Protein AF-C8C0A3-F1 (afdb_monomer)

pLDDT: mean 76.61, std 12.1, range [43.81, 89.75]

Sequence (129 aa):
MSVPLSTWNLLRYNNSYLQKVTMFPQCKFSREFLHPRYWLTWFGLGVLWLWVQLPYPVLCFLGTRIGAMARPFLKRRESIARKNLELCFPQHSAEEREKMIAENFRSLGMALVETGMAWFWPDSRVRKW

Organism: NCBI:txid155900

Radius of gyration: 25.54 Å; Cα contacts (8 Å, |Δi|>4): 52; chains: 1; bounding box: 54×63×50 Å

Structure (mmCIF, N/CA/C/O backbone):
data_AF-C8C0A3-F1
#
_entry.id   AF-C8C0A3-F1
#
loop_
_atom_site.group_PDB
_atom_site.id
_atom_site.type_symbol
_atom_site.label_atom_id
_atom_site.label_alt_id
_atom_site.label_comp_id
_atom_site.label_asym_id
_atom_site.label_entity_id
_atom_site.label_seq_id
_atom_site.pdbx_PDB_ins_code
_atom_site.Cartn_x
_atom_site.Cartn_y
_atom_site.Cartn_z
_atom_site.occupancy
_atom_site.B_iso_or_equiv
_atom_site.auth_seq_id
_atom_site.auth_comp_id
_atom_site.auth_asym_id
_atom_site.auth_atom_id
_atom_site.pdbx_PDB_model_num
ATOM 1 N N . MET A 1 1 ? 28.738 47.496 -31.347 1.00 43.81 1 MET A N 1
ATOM 2 C CA . MET A 1 1 ? 28.084 47.398 -30.024 1.00 43.81 1 MET A CA 1
ATOM 3 C C . MET A 1 1 ? 28.956 46.500 -29.152 1.00 43.81 1 MET A C 1
ATOM 5 O O . MET A 1 1 ? 28.928 45.288 -29.307 1.00 43.81 1 MET A O 1
ATOM 9 N N . SER A 1 2 ? 29.854 47.093 -28.367 1.00 52.41 2 SER A N 1
ATOM 10 C CA . SER A 1 2 ? 30.846 46.400 -27.535 1.00 52.41 2 SER A CA 1
ATOM 11 C C . SER A 1 2 ? 30.217 46.032 -26.192 1.00 52.41 2 SER A C 1
ATOM 13 O O . SER A 1 2 ? 29.820 46.907 -25.427 1.00 52.41 2 SER A O 1
ATOM 15 N N . VAL A 1 3 ? 30.083 44.733 -25.923 1.00 61.66 3 VAL A N 1
ATOM 16 C CA . VAL A 1 3 ? 29.494 44.227 -24.677 1.00 61.66 3 VAL A CA 1
ATOM 17 C C . VAL A 1 3 ? 30.427 44.580 -23.496 1.00 61.66 3 VAL A C 1
ATOM 19 O O . VAL A 1 3 ? 31.629 44.318 -23.595 1.00 61.66 3 VAL A O 1
ATOM 22 N N . PRO A 1 4 ? 29.929 45.183 -22.397 1.00 62.44 4 PRO A N 1
ATOM 23 C CA . PRO A 1 4 ? 30.768 45.656 -21.293 1.00 62.44 4 PRO A CA 1
ATOM 24 C C . PRO A 1 4 ? 31.517 44.512 -20.588 1.00 62.44 4 PRO A C 1
ATOM 26 O O . PRO A 1 4 ? 30.933 43.457 -20.329 1.00 62.44 4 PRO A O 1
ATOM 29 N N . LEU A 1 5 ? 32.784 44.734 -20.201 1.00 59.84 5 LEU A N 1
ATOM 30 C CA . LEU A 1 5 ? 33.650 43.743 -19.530 1.00 59.84 5 LEU A CA 1
ATOM 31 C C . LEU A 1 5 ? 33.048 43.104 -18.258 1.00 59.84 5 LEU A C 1
ATOM 33 O O . LEU A 1 5 ? 33.468 42.017 -17.865 1.00 59.84 5 LEU A O 1
ATOM 37 N N . SER A 1 6 ? 32.043 43.726 -17.635 1.00 58.78 6 SER A N 1
ATOM 38 C CA . SER A 1 6 ? 31.328 43.187 -16.469 1.00 58.78 6 SER A CA 1
ATOM 39 C C . SER A 1 6 ? 30.508 41.924 -16.772 1.00 58.78 6 SER A C 1
ATOM 41 O O . SER A 1 6 ? 30.297 41.106 -15.878 1.00 58.78 6 SER A O 1
ATOM 43 N N . THR A 1 7 ? 30.106 41.704 -18.028 1.00 55.97 7 THR A N 1
ATOM 44 C CA . THR A 1 7 ? 29.364 40.497 -18.451 1.00 55.97 7 THR A CA 1
ATOM 45 C C . THR A 1 7 ? 30.247 39.248 -18.566 1.00 55.97 7 THR A C 1
ATOM 47 O O . THR A 1 7 ? 29.774 38.135 -18.341 1.00 55.97 7 THR A O 1
ATOM 50 N N . TRP A 1 8 ? 31.553 39.407 -18.811 1.00 55.09 8 TRP A N 1
ATOM 51 C CA . TRP A 1 8 ? 32.504 38.289 -18.893 1.00 55.09 8 TRP A CA 1
ATOM 52 C C . TRP A 1 8 ? 32.806 37.643 -17.532 1.00 55.09 8 TRP A C 1
ATOM 54 O O . TRP A 1 8 ? 33.118 36.453 -17.469 1.00 55.09 8 TRP A O 1
ATOM 64 N N . ASN A 1 9 ? 32.670 38.391 -16.431 1.00 54.25 9 ASN A N 1
ATOM 65 C CA . ASN A 1 9 ? 32.852 37.850 -15.079 1.00 54.25 9 ASN A CA 1
ATOM 66 C C . ASN A 1 9 ? 31.686 36.941 -14.648 1.00 54.25 9 ASN A C 1
ATOM 68 O O . ASN A 1 9 ? 31.908 35.958 -13.942 1.00 54.25 9 ASN A O 1
ATOM 72 N N . LEU A 1 10 ? 30.467 37.201 -15.134 1.00 57.56 10 LEU A N 1
ATOM 73 C CA . LEU A 1 10 ? 29.293 36.361 -14.861 1.00 57.56 10 LEU A CA 1
ATOM 74 C C . LEU A 1 10 ? 29.362 35.009 -15.588 1.00 57.56 10 LEU A C 1
ATOM 76 O O . LEU A 1 10 ? 29.033 33.979 -15.002 1.00 57.56 10 LEU A O 1
ATOM 80 N N . LEU A 1 11 ? 29.870 34.978 -16.825 1.00 55.78 11 LEU A N 1
ATOM 81 C CA . LEU A 1 11 ? 30.078 33.728 -17.570 1.00 55.78 11 LEU A CA 1
ATOM 82 C C . LEU A 1 11 ? 31.170 32.843 -16.941 1.00 55.78 11 LEU A C 1
ATOM 84 O O . LEU A 1 11 ? 31.043 31.619 -16.941 1.00 55.78 11 LEU A O 1
ATOM 88 N N . ARG A 1 12 ? 32.210 33.445 -16.343 1.00 56.19 12 ARG A N 1
ATOM 89 C CA . ARG A 1 12 ? 33.255 32.704 -15.615 1.00 56.19 12 ARG A CA 1
ATOM 90 C C . ARG A 1 12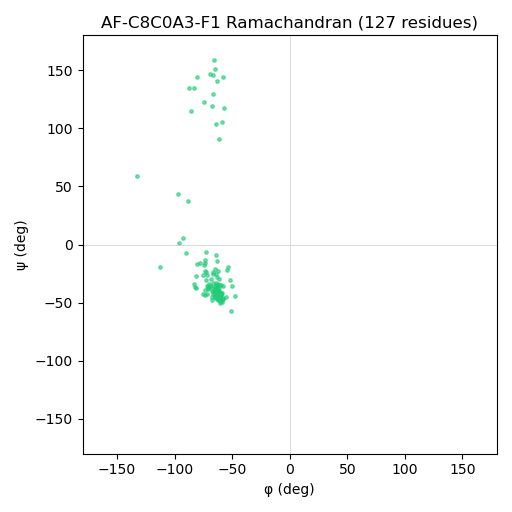 ? 32.761 32.112 -14.292 1.00 56.19 12 ARG A C 1
ATOM 92 O O . ARG A 1 12 ? 33.142 30.992 -13.967 1.00 56.19 12 ARG A O 1
ATOM 99 N N . TYR A 1 13 ? 31.893 32.818 -13.563 1.00 52.41 13 TYR A N 1
ATOM 100 C CA . TYR A 1 13 ? 31.265 32.295 -12.343 1.00 52.41 13 TYR A CA 1
ATOM 101 C C . TYR A 1 13 ? 30.344 31.103 -12.644 1.00 52.41 13 TYR A C 1
ATOM 103 O O . TYR A 1 13 ? 30.330 30.127 -11.899 1.00 52.41 13 TYR A O 1
ATOM 111 N N . ASN A 1 14 ? 29.649 31.136 -13.785 1.00 56.66 14 ASN A N 1
ATOM 112 C CA . ASN A 1 14 ? 28.722 30.086 -14.211 1.00 56.66 14 ASN A CA 1
ATOM 113 C C . ASN A 1 14 ? 29.417 28.740 -14.525 1.00 56.66 14 ASN A C 1
ATOM 115 O O . ASN A 1 14 ? 28.822 27.676 -14.367 1.00 56.66 14 ASN A O 1
ATOM 119 N N . ASN A 1 15 ? 30.702 28.752 -14.898 1.00 59.38 15 ASN A N 1
ATOM 120 C CA . ASN A 1 15 ? 31.437 27.534 -15.259 1.00 59.38 15 ASN A CA 1
ATOM 121 C C . ASN A 1 15 ? 31.710 26.611 -14.050 1.00 59.38 15 ASN A C 1
ATOM 123 O O . ASN A 1 15 ? 31.633 25.389 -14.160 1.00 59.38 15 ASN A O 1
ATOM 127 N N . SER A 1 16 ? 31.938 27.183 -12.864 1.00 57.41 16 SER A N 1
ATOM 128 C CA . SER A 1 16 ? 32.161 26.424 -11.622 1.00 57.41 16 SER A CA 1
ATOM 129 C C . SER A 1 16 ? 30.903 25.685 -11.140 1.00 57.41 16 SER A C 1
ATOM 131 O O . SER A 1 16 ? 30.997 24.620 -10.526 1.00 57.41 16 SER A O 1
ATOM 133 N N . TYR A 1 17 ? 29.714 26.226 -11.431 1.00 54.00 17 TYR A N 1
ATOM 134 C CA . TYR A 1 17 ? 28.432 25.559 -11.170 1.00 54.00 17 TYR A CA 1
ATOM 135 C C . TYR A 1 17 ? 28.167 24.450 -12.189 1.00 54.00 17 TYR A C 1
ATOM 137 O O . TYR A 1 17 ? 27.780 23.347 -11.806 1.00 54.00 17 TYR A O 1
ATOM 145 N N . LEU A 1 18 ? 28.453 24.700 -13.468 1.00 55.03 18 LEU A N 1
ATOM 146 C CA . LEU A 1 18 ? 28.299 23.708 -14.535 1.00 55.03 18 LEU A CA 1
ATOM 147 C C . LEU A 1 18 ? 29.243 22.502 -14.361 1.00 55.03 18 LEU A C 1
ATOM 149 O O . LEU A 1 18 ? 28.846 21.367 -14.632 1.00 55.03 18 LEU A O 1
ATOM 153 N N . GLN A 1 19 ? 30.449 22.698 -13.818 1.00 57.22 19 GLN A N 1
ATOM 154 C CA . GLN A 1 19 ? 31.344 21.588 -13.458 1.00 57.22 19 GLN A CA 1
ATOM 155 C C . GLN A 1 19 ? 30.831 20.749 -12.278 1.00 57.22 19 GLN A C 1
ATOM 157 O O . GLN A 1 19 ? 30.956 19.528 -12.299 1.00 57.22 19 GLN A O 1
ATOM 162 N N . LYS A 1 20 ? 30.199 21.362 -11.268 1.00 54.75 20 LYS A N 1
ATOM 163 C CA . LYS A 1 20 ? 29.587 20.610 -10.155 1.00 54.75 20 LYS A CA 1
ATOM 164 C C . LYS A 1 20 ? 28.362 19.806 -10.594 1.00 54.75 20 LYS A C 1
ATOM 166 O O . LYS A 1 20 ? 28.176 18.694 -10.116 1.00 54.75 20 LYS A O 1
ATOM 171 N N . VAL A 1 21 ? 27.562 20.336 -11.523 1.00 59.16 21 VAL A N 1
ATOM 172 C CA . VAL A 1 21 ? 26.384 19.643 -12.084 1.00 59.16 21 VAL A CA 1
ATOM 173 C C . VAL A 1 21 ? 26.783 18.512 -13.040 1.00 59.16 21 VAL A C 1
ATOM 175 O O . VAL A 1 21 ? 26.032 17.564 -13.214 1.00 59.16 21 VAL A O 1
ATOM 178 N N . THR A 1 22 ? 27.975 18.547 -13.636 1.00 59.03 22 THR A N 1
ATOM 179 C CA . THR A 1 22 ? 28.481 17.446 -14.481 1.00 59.03 22 THR A CA 1
ATOM 180 C C . THR A 1 22 ? 29.284 16.396 -13.704 1.00 59.03 22 THR A C 1
ATOM 182 O O . THR A 1 22 ? 29.561 15.324 -14.238 1.00 59.03 22 THR A O 1
ATOM 185 N N . MET A 1 23 ? 29.582 16.638 -12.423 1.00 59.38 23 MET A N 1
ATOM 186 C CA . MET A 1 23 ? 30.246 15.695 -11.515 1.00 59.38 23 MET A CA 1
ATOM 187 C C . MET A 1 23 ? 29.243 14.783 -10.783 1.00 59.38 23 MET A C 1
ATOM 189 O O . MET A 1 23 ? 29.420 14.455 -9.612 1.00 59.38 23 MET A O 1
ATOM 193 N N . PHE A 1 24 ? 28.175 14.348 -11.455 1.00 62.75 24 PHE A N 1
ATOM 194 C CA . PHE A 1 24 ? 27.427 13.191 -10.967 1.00 62.75 24 PHE A CA 1
ATOM 195 C C . PHE A 1 24 ? 28.253 11.938 -11.275 1.00 62.75 24 PHE A C 1
ATOM 197 O O . PHE A 1 24 ? 28.592 11.716 -12.444 1.00 62.75 24 PHE A O 1
ATOM 204 N N . PRO A 1 25 ? 28.615 11.119 -10.270 1.00 61.91 25 PRO A N 1
ATOM 205 C CA . PRO A 1 25 ? 29.291 9.860 -10.529 1.00 61.91 25 PRO A CA 1
ATOM 206 C C . PRO A 1 25 ? 28.405 9.030 -11.456 1.00 61.91 25 PRO A C 1
ATOM 208 O O . PRO A 1 25 ? 27.273 8.687 -11.124 1.00 61.91 25 PRO A O 1
ATOM 211 N N . GLN A 1 26 ? 28.915 8.737 -12.650 1.00 61.19 26 GLN A N 1
ATOM 212 C CA . GLN A 1 26 ? 28.274 7.806 -13.565 1.00 61.19 26 GLN A CA 1
ATOM 213 C C . GLN A 1 26 ? 28.303 6.441 -12.875 1.00 61.19 26 GLN A C 1
ATOM 215 O O . GLN A 1 26 ? 29.364 5.816 -12.796 1.00 61.19 26 GLN A O 1
ATOM 220 N N . CYS A 1 27 ? 27.168 6.003 -12.327 1.00 61.56 27 CYS A N 1
ATOM 221 C CA . CYS A 1 27 ? 27.010 4.655 -11.793 1.00 61.56 27 CYS A CA 1
ATOM 222 C C . CYS A 1 27 ? 27.229 3.662 -12.937 1.00 61.56 27 CYS A C 1
ATOM 224 O O . CYS A 1 27 ? 26.310 3.322 -13.680 1.00 61.56 27 CYS A O 1
ATOM 226 N N . LYS A 1 28 ? 28.477 3.225 -13.116 1.00 59.97 28 LYS A N 1
ATOM 227 C CA . LYS A 1 28 ? 28.821 2.185 -14.078 1.00 59.97 28 LYS A CA 1
ATOM 228 C C . LYS A 1 28 ? 28.210 0.885 -13.576 1.00 59.97 28 LYS A C 1
ATOM 230 O O . LYS A 1 28 ? 28.530 0.426 -12.482 1.00 59.97 28 LYS A O 1
ATOM 235 N N . PHE A 1 29 ? 27.317 0.308 -14.372 1.00 63.09 29 PHE A N 1
ATOM 236 C CA . PHE A 1 29 ? 26.729 -0.996 -14.097 1.00 63.09 29 PHE A CA 1
ATOM 237 C C . PHE A 1 29 ? 27.847 -2.049 -14.013 1.00 63.09 29 PHE A C 1
ATOM 239 O O . PHE A 1 29 ? 28.449 -2.407 -15.025 1.00 63.09 29 PHE A O 1
A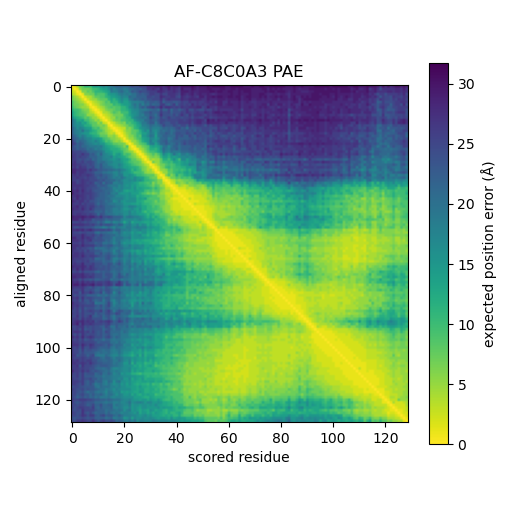TOM 246 N N . SER A 1 30 ? 28.167 -2.501 -12.797 1.00 68.44 30 SER A N 1
ATOM 247 C CA . SER A 1 30 ? 29.152 -3.559 -12.555 1.00 68.44 30 SER A CA 1
ATOM 248 C C . SER A 1 30 ? 28.465 -4.922 -12.624 1.00 68.44 30 SER A C 1
ATOM 250 O O . SER A 1 30 ? 27.402 -5.126 -12.038 1.00 68.44 30 SER A O 1
ATOM 252 N N . ARG A 1 31 ? 29.078 -5.891 -13.313 1.00 65.06 31 ARG A N 1
ATOM 253 C CA . ARG A 1 31 ? 28.554 -7.269 -13.414 1.00 65.06 31 ARG A CA 1
ATOM 254 C C . ARG A 1 31 ? 28.519 -8.003 -12.064 1.00 65.06 31 ARG A C 1
ATOM 256 O O . ARG A 1 31 ? 27.904 -9.058 -11.966 1.00 65.06 31 ARG A O 1
ATOM 263 N N . GLU A 1 32 ? 29.108 -7.429 -11.018 1.00 64.31 32 GLU A N 1
ATOM 264 C CA . GLU A 1 32 ? 29.078 -7.937 -9.641 1.00 64.31 32 GLU A CA 1
ATOM 265 C C . GLU A 1 32 ? 27.659 -7.991 -9.035 1.00 64.31 32 GLU A C 1
ATOM 267 O O . GLU A 1 32 ? 27.401 -8.807 -8.150 1.00 64.31 32 GLU A O 1
ATOM 272 N N . PHE A 1 33 ? 26.698 -7.207 -9.545 1.00 58.00 33 PHE A N 1
ATOM 273 C CA . PHE A 1 33 ? 25.290 -7.248 -9.105 1.00 58.00 33 PHE A CA 1
ATOM 274 C C . PHE A 1 33 ? 24.508 -8.491 -9.579 1.00 58.00 33 PHE A C 1
ATOM 276 O O . PHE A 1 33 ? 23.366 -8.696 -9.163 1.00 58.00 33 PHE A O 1
ATOM 283 N N . LEU A 1 34 ? 25.106 -9.333 -10.429 1.00 59.47 34 LEU A N 1
ATOM 284 C CA . LEU A 1 34 ? 24.535 -10.607 -10.894 1.00 59.47 34 LEU A CA 1
ATOM 285 C C . LEU A 1 34 ? 24.962 -11.806 -10.028 1.00 59.47 34 LEU A C 1
ATOM 287 O O . LEU A 1 34 ? 24.646 -12.947 -10.361 1.00 59.47 34 LEU A O 1
ATOM 291 N N . HIS A 1 35 ? 25.676 -11.579 -8.917 1.00 63.00 35 HIS A N 1
ATOM 292 C CA . HIS A 1 35 ? 26.070 -12.660 -8.012 1.00 63.00 35 HIS A CA 1
ATOM 293 C C . HIS A 1 35 ? 24.834 -13.428 -7.487 1.00 63.00 35 HIS A C 1
ATOM 295 O O . HIS A 1 35 ? 23.828 -12.792 -7.160 1.00 63.00 35 HIS A O 1
ATOM 301 N N . PRO A 1 36 ? 24.911 -14.761 -7.280 1.00 68.50 36 PRO A N 1
ATOM 302 C CA . PRO A 1 36 ? 23.793 -15.590 -6.797 1.00 68.50 36 PRO A CA 1
ATOM 303 C C . PRO A 1 36 ? 23.157 -15.100 -5.486 1.00 68.50 36 PRO A C 1
ATOM 305 O O . PRO A 1 36 ? 21.996 -15.380 -5.204 1.00 68.50 36 PRO A O 1
ATOM 308 N N . ARG A 1 37 ? 23.901 -14.314 -4.698 1.00 67.12 37 ARG A N 1
ATOM 309 C CA . ARG A 1 37 ? 23.430 -13.659 -3.472 1.00 67.12 37 ARG A CA 1
ATOM 310 C C . ARG A 1 37 ? 22.305 -12.641 -3.715 1.00 67.12 37 ARG A C 1
ATOM 312 O O . ARG A 1 37 ? 21.485 -12.440 -2.827 1.00 67.12 37 ARG A O 1
ATOM 319 N N . TYR A 1 38 ? 22.244 -12.023 -4.896 1.00 66.31 38 TYR A N 1
ATOM 320 C CA . TYR A 1 38 ? 21.228 -11.026 -5.261 1.00 66.31 38 TYR A CA 1
ATOM 321 C C . TYR A 1 38 ? 20.053 -11.619 -6.038 1.00 66.31 38 TYR A C 1
ATOM 323 O O . TYR A 1 38 ? 19.134 -10.894 -6.410 1.00 66.31 38 TYR A O 1
ATOM 331 N N . TRP A 1 39 ? 20.044 -12.931 -6.280 1.00 77.19 39 TRP A N 1
ATOM 332 C CA . TRP A 1 39 ? 19.013 -13.562 -7.101 1.00 77.19 39 TRP A CA 1
ATOM 333 C C . TRP A 1 39 ? 17.622 -13.458 -6.473 1.00 77.19 39 TRP A C 1
ATOM 335 O O . TRP A 1 39 ? 16.649 -13.238 -7.183 1.00 77.19 39 TRP A O 1
ATOM 345 N N . LEU A 1 40 ? 17.538 -13.512 -5.138 1.00 80.50 40 LEU A N 1
ATOM 346 C CA . LEU A 1 40 ? 16.295 -13.271 -4.400 1.00 80.50 40 LEU A CA 1
ATOM 347 C C . LEU A 1 40 ? 15.792 -11.831 -4.592 1.00 80.50 40 LEU A C 1
ATOM 349 O O . LEU A 1 40 ? 14.595 -11.605 -4.741 1.00 80.50 40 LEU A O 1
ATOM 353 N N . THR A 1 41 ? 16.708 -10.860 -4.637 1.00 82.00 41 THR A N 1
ATOM 354 C CA . THR A 1 41 ? 16.392 -9.453 -4.910 1.00 82.00 41 THR A CA 1
ATOM 355 C C . THR A 1 41 ? 15.901 -9.275 -6.343 1.00 82.00 41 THR A C 1
ATOM 357 O O . THR A 1 41 ? 14.877 -8.634 -6.549 1.00 82.00 41 THR A O 1
ATOM 360 N N . TRP A 1 42 ? 16.575 -9.882 -7.326 1.00 80.44 42 TRP A N 1
ATOM 361 C CA . TRP A 1 42 ? 16.145 -9.884 -8.730 1.00 80.44 42 TRP A CA 1
ATOM 362 C C . TRP A 1 42 ? 14.799 -10.581 -8.920 1.00 80.44 42 TRP A C 1
ATOM 364 O O . TRP A 1 42 ? 13.960 -10.090 -9.669 1.00 80.44 42 TRP A O 1
ATOM 374 N N . PHE A 1 43 ? 14.565 -11.684 -8.209 1.00 85.69 43 PHE A N 1
ATOM 375 C CA . PHE A 1 43 ? 13.275 -12.363 -8.182 1.00 85.69 43 PHE A CA 1
ATOM 376 C C . PHE A 1 43 ? 12.190 -11.456 -7.592 1.00 85.69 43 PHE A C 1
ATOM 378 O O . PHE A 1 43 ? 11.148 -11.281 -8.214 1.00 85.69 43 PHE A O 1
ATOM 385 N N . GLY A 1 44 ? 12.447 -10.810 -6.451 1.00 84.44 44 GLY A N 1
ATOM 386 C CA . GLY A 1 44 ? 11.529 -9.836 -5.855 1.00 84.44 44 GLY A CA 1
ATOM 387 C C . GLY A 1 44 ? 11.227 -8.665 -6.792 1.00 84.44 44 GLY A C 1
ATOM 388 O O . GLY A 1 44 ? 10.067 -8.283 -6.936 1.00 84.44 44 GLY A O 1
ATOM 389 N N . LEU A 1 45 ? 12.244 -8.150 -7.490 1.00 83.31 45 LEU A N 1
ATOM 390 C CA . LEU A 1 45 ? 12.086 -7.114 -8.512 1.00 83.31 45 LEU A CA 1
ATOM 391 C C . LEU A 1 45 ? 11.241 -7.606 -9.692 1.00 83.31 45 LEU A C 1
ATOM 393 O O . LEU A 1 45 ? 10.369 -6.882 -10.158 1.00 83.31 45 LEU A O 1
ATOM 397 N N . GLY A 1 46 ? 11.484 -8.831 -10.160 1.00 83.75 46 GLY A N 1
ATOM 398 C CA . GLY A 1 46 ? 10.727 -9.460 -11.238 1.00 83.75 46 GLY A CA 1
ATOM 399 C C . GLY A 1 46 ? 9.263 -9.668 -10.862 1.00 83.75 46 GLY A C 1
ATOM 400 O O . GLY A 1 46 ? 8.383 -9.344 -11.652 1.00 83.75 46 GLY A O 1
ATOM 401 N N . VAL A 1 47 ? 8.989 -10.126 -9.637 1.00 83.44 47 VAL A N 1
ATOM 402 C CA . VAL A 1 47 ? 7.626 -10.267 -9.104 1.00 83.44 47 VAL A CA 1
ATOM 403 C C . VAL A 1 47 ? 6.942 -8.906 -8.997 1.00 83.44 47 VAL A C 1
ATOM 405 O O . VAL A 1 47 ? 5.818 -8.773 -9.465 1.00 83.44 47 VAL A O 1
ATOM 408 N N . LEU A 1 48 ? 7.613 -7.887 -8.448 1.00 78.25 48 LEU A N 1
ATOM 409 C CA . LEU A 1 48 ? 7.101 -6.509 -8.404 1.00 78.25 48 LEU A CA 1
ATOM 410 C C . LEU A 1 48 ? 6.798 -5.973 -9.804 1.00 78.25 48 LEU A C 1
ATOM 412 O O . LEU A 1 48 ? 5.727 -5.416 -10.034 1.00 78.25 48 LEU A O 1
ATOM 416 N N . TRP A 1 49 ? 7.711 -6.182 -10.751 1.00 80.19 49 TRP A N 1
ATOM 417 C CA . TRP A 1 49 ? 7.535 -5.762 -12.135 1.00 80.19 49 TRP A CA 1
ATOM 418 C C . TRP A 1 49 ? 6.324 -6.444 -12.774 1.00 80.19 49 TRP A C 1
ATOM 420 O O . TRP A 1 49 ? 5.489 -5.769 -13.373 1.00 80.19 49 TRP A O 1
ATOM 430 N N . LEU A 1 50 ? 6.180 -7.760 -12.591 1.00 82.00 50 LEU A N 1
ATOM 431 C CA . LEU A 1 50 ? 5.048 -8.530 -13.106 1.00 82.00 50 LEU A CA 1
ATOM 432 C C . LEU A 1 50 ? 3.733 -8.093 -12.452 1.00 82.00 50 LEU A C 1
ATOM 434 O O . LEU A 1 50 ? 2.721 -7.968 -13.138 1.00 82.00 50 LEU A O 1
ATOM 438 N N . TRP A 1 51 ? 3.771 -7.784 -11.153 1.00 78.56 51 TRP A N 1
ATOM 439 C CA . TRP A 1 51 ? 2.637 -7.249 -10.407 1.00 78.56 51 TRP A CA 1
ATOM 440 C C . TRP A 1 51 ? 2.176 -5.913 -11.000 1.00 78.56 51 TRP A C 1
ATOM 442 O O . TRP A 1 51 ? 0.993 -5.733 -11.273 1.00 78.56 51 TRP A O 1
ATOM 452 N N . VAL A 1 52 ? 3.095 -4.992 -11.290 1.00 74.44 52 VAL A N 1
ATOM 453 C CA . VAL A 1 52 ? 2.743 -3.674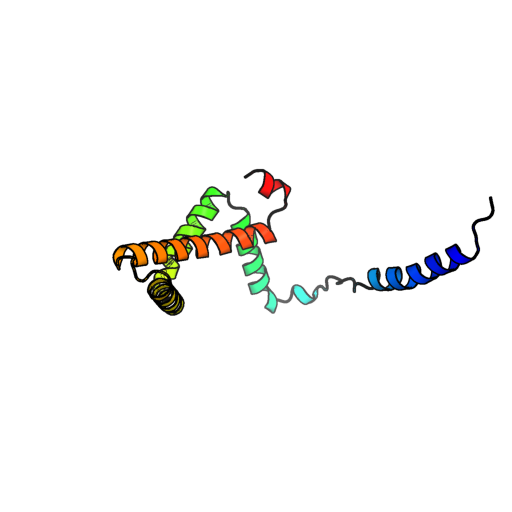 -11.842 1.00 74.44 52 VAL A CA 1
ATOM 454 C C . VAL A 1 52 ? 2.322 -3.735 -13.324 1.00 74.44 52 VAL A C 1
ATOM 456 O O . VAL A 1 52 ? 1.683 -2.810 -13.826 1.00 74.44 52 VAL A O 1
ATOM 459 N N . GLN A 1 53 ? 2.598 -4.822 -14.053 1.00 77.12 53 GLN A N 1
ATOM 460 C CA . GLN A 1 53 ? 2.050 -5.005 -15.408 1.00 77.12 53 GLN A CA 1
ATOM 461 C C . GLN A 1 53 ? 0.547 -5.347 -15.427 1.00 77.12 53 GLN A C 1
ATOM 463 O O . GLN A 1 53 ? -0.065 -5.260 -16.494 1.00 77.12 53 GLN A O 1
ATOM 468 N N . LEU A 1 54 ? -0.062 -5.719 -14.292 1.00 81.94 54 LEU A N 1
ATOM 469 C CA . LEU A 1 54 ? -1.495 -6.022 -14.233 1.00 81.94 54 LEU A CA 1
ATOM 470 C C . LEU A 1 54 ? -2.369 -4.785 -14.532 1.00 81.94 54 LEU A C 1
ATOM 472 O O . LEU A 1 54 ? -1.976 -3.650 -14.257 1.00 81.94 54 LEU A O 1
ATOM 476 N N . PRO A 1 55 ? -3.578 -4.982 -15.095 1.00 79.50 55 PRO A N 1
ATOM 477 C CA . PRO A 1 55 ? -4.498 -3.886 -15.373 1.00 79.50 55 PRO A CA 1
ATOM 478 C C . PRO A 1 55 ? -5.004 -3.240 -14.073 1.00 79.50 55 PRO A C 1
ATOM 480 O O . PRO A 1 55 ? -5.232 -3.924 -13.072 1.00 79.50 55 PRO A O 1
ATOM 483 N N . TYR A 1 56 ? -5.232 -1.923 -14.116 1.00 80.62 56 TYR A N 1
ATOM 484 C CA . TYR A 1 56 ? -5.621 -1.097 -12.964 1.00 80.62 56 TYR A CA 1
ATOM 485 C C . TYR A 1 56 ? -6.763 -1.684 -12.105 1.00 80.62 56 TYR A C 1
ATOM 487 O O . TYR A 1 56 ? -6.603 -1.752 -10.888 1.00 80.62 56 TYR A O 1
ATOM 495 N N . PRO A 1 57 ? -7.865 -2.223 -12.671 1.00 83.50 57 PRO A N 1
ATOM 496 C CA . PRO A 1 57 ? -8.944 -2.795 -11.861 1.00 83.50 57 PRO A CA 1
ATOM 497 C C . PRO A 1 57 ? -8.501 -3.979 -10.989 1.00 83.50 57 PRO A C 1
ATOM 499 O O . PRO A 1 57 ? -8.979 -4.140 -9.866 1.00 83.50 57 PRO A O 1
ATOM 502 N N . VAL A 1 58 ? -7.566 -4.798 -11.483 1.00 85.44 58 VAL A N 1
ATOM 503 C CA . VAL A 1 58 ? -7.042 -5.952 -10.740 1.00 85.44 58 VAL A CA 1
ATOM 504 C C . VAL A 1 58 ? -6.115 -5.484 -9.624 1.00 85.44 58 VAL A C 1
ATOM 506 O O . VAL A 1 58 ? -6.183 -6.004 -8.513 1.00 85.44 58 VAL A O 1
ATOM 509 N N . LEU A 1 59 ? -5.300 -4.463 -9.892 1.00 85.69 59 LEU A N 1
ATOM 510 C CA . LEU A 1 59 ? -4.461 -3.816 -8.888 1.00 85.69 59 LEU A CA 1
ATOM 511 C C . LEU A 1 59 ? -5.303 -3.203 -7.762 1.00 85.69 59 LEU A C 1
ATOM 513 O O . LEU A 1 59 ? -5.007 -3.446 -6.593 1.00 85.69 59 LEU A O 1
ATOM 517 N N . CYS A 1 60 ? -6.396 -2.510 -8.091 1.00 86.19 60 CYS A N 1
ATOM 518 C CA . CYS A 1 60 ? -7.325 -1.969 -7.097 1.00 86.19 60 CYS A CA 1
ATOM 519 C C . CYS A 1 60 ? -8.004 -3.066 -6.269 1.00 86.19 60 CYS A C 1
ATOM 521 O O . CYS A 1 60 ? -8.098 -2.975 -5.040 1.00 86.19 60 CYS A O 1
ATOM 523 N N . PHE A 1 61 ? -8.458 -4.138 -6.922 1.00 88.31 61 PHE A N 1
ATOM 524 C CA . PHE A 1 61 ? -9.056 -5.273 -6.224 1.00 88.31 61 PHE A CA 1
ATOM 525 C C . PHE A 1 61 ? -8.053 -5.934 -5.271 1.00 88.31 61 PHE A C 1
ATOM 527 O O . PHE A 1 61 ? -8.362 -6.160 -4.103 1.00 88.31 61 PHE A O 1
ATOM 534 N N . LEU A 1 62 ? -6.827 -6.191 -5.725 1.00 87.25 62 LEU A N 1
ATOM 535 C CA . LEU A 1 62 ? -5.785 -6.769 -4.879 1.00 87.25 62 LEU A CA 1
ATOM 536 C C . LEU A 1 62 ? -5.389 -5.823 -3.742 1.00 87.25 62 LEU A C 1
ATOM 538 O O . LEU A 1 62 ? -5.329 -6.268 -2.602 1.00 87.25 62 LEU A O 1
ATOM 542 N N . GLY A 1 63 ? -5.189 -4.531 -4.008 1.00 86.56 63 GLY A N 1
ATOM 543 C CA . GLY A 1 63 ? -4.819 -3.535 -2.999 1.00 86.56 63 GLY A CA 1
ATOM 544 C C . GLY A 1 63 ? -5.845 -3.424 -1.877 1.00 86.56 63 GLY A C 1
ATOM 545 O O . GLY A 1 63 ? -5.500 -3.542 -0.700 1.00 86.56 63 GLY A O 1
ATOM 546 N N . THR A 1 64 ? -7.126 -3.295 -2.229 1.00 87.62 64 THR A N 1
ATOM 547 C CA . THR A 1 64 ? -8.215 -3.242 -1.240 1.00 87.62 64 THR A CA 1
ATOM 548 C C . THR A 1 64 ? -8.356 -4.545 -0.450 1.00 87.62 64 THR A C 1
ATOM 550 O O . THR A 1 64 ? -8.569 -4.504 0.766 1.00 87.62 64 THR A O 1
ATOM 553 N N . ARG A 1 65 ? -8.216 -5.709 -1.101 1.00 88.12 65 ARG A N 1
ATOM 554 C CA . ARG A 1 65 ? -8.330 -7.021 -0.440 1.00 88.12 65 ARG A CA 1
ATOM 555 C C . ARG A 1 65 ? -7.137 -7.308 0.460 1.00 88.12 65 ARG A C 1
ATOM 557 O O . ARG A 1 65 ? -7.344 -7.741 1.589 1.00 88.12 65 ARG A O 1
ATOM 564 N N . ILE A 1 66 ? -5.923 -7.007 0.011 1.00 87.56 66 ILE A N 1
ATOM 565 C CA . ILE A 1 66 ? -4.702 -7.128 0.814 1.00 87.56 66 ILE A CA 1
ATOM 566 C C . ILE A 1 66 ? -4.782 -6.188 2.014 1.00 87.56 66 ILE A C 1
ATOM 568 O O . ILE A 1 66 ? -4.540 -6.633 3.129 1.00 87.56 66 ILE A O 1
ATOM 572 N N . GLY A 1 67 ? -5.201 -4.933 1.824 1.00 86.38 67 GLY A N 1
ATOM 573 C CA . GLY A 1 67 ? -5.413 -3.987 2.922 1.00 86.38 67 GLY A CA 1
ATOM 574 C C . GLY A 1 67 ? -6.422 -4.500 3.955 1.00 86.38 67 GLY A C 1
ATOM 575 O O . GLY A 1 67 ? -6.140 -4.511 5.153 1.00 86.38 67 GLY A O 1
ATOM 576 N N . ALA A 1 68 ? -7.563 -5.023 3.496 1.00 85.31 68 ALA A N 1
ATOM 577 C CA . ALA A 1 68 ? -8.578 -5.609 4.373 1.00 85.31 68 ALA A CA 1
ATOM 578 C C . ALA A 1 68 ? -8.079 -6.869 5.109 1.00 85.31 68 ALA A C 1
ATOM 580 O O . ALA A 1 68 ? -8.337 -7.025 6.302 1.00 85.31 68 ALA A O 1
ATOM 581 N N . MET A 1 69 ? -7.341 -7.751 4.428 1.00 86.50 69 MET A N 1
ATOM 582 C CA . MET A 1 69 ? -6.755 -8.963 5.017 1.00 86.50 69 MET A CA 1
ATOM 583 C C . MET A 1 69 ? -5.557 -8.668 5.926 1.00 86.50 69 MET A C 1
ATOM 585 O O . MET A 1 69 ? -5.252 -9.459 6.816 1.00 86.50 69 MET A O 1
ATOM 589 N N . ALA A 1 70 ? -4.890 -7.528 5.744 1.00 83.88 70 ALA A N 1
ATOM 590 C CA . ALA A 1 70 ? -3.782 -7.102 6.586 1.00 83.88 70 ALA A CA 1
ATOM 591 C C . ALA A 1 70 ? -4.252 -6.595 7.957 1.00 83.88 70 ALA A C 1
ATOM 593 O O . ALA A 1 70 ? -3.453 -6.565 8.892 1.00 83.88 70 ALA A O 1
ATOM 594 N N . ARG A 1 71 ? -5.540 -6.257 8.111 1.00 79.12 71 ARG A N 1
ATOM 595 C CA . ARG A 1 71 ? -6.137 -5.822 9.382 1.00 79.12 71 ARG A CA 1
ATOM 596 C C . ARG A 1 71 ? -5.830 -6.781 10.552 1.00 79.12 71 ARG A C 1
ATOM 598 O O . ARG A 1 71 ? -5.188 -6.332 11.500 1.00 79.12 71 ARG A O 1
ATOM 605 N N . PRO A 1 72 ? -6.165 -8.091 10.502 1.00 79.00 72 PRO A N 1
ATOM 606 C CA . PRO A 1 72 ? -5.847 -9.026 11.588 1.00 79.00 72 PRO A CA 1
ATOM 607 C C . PRO A 1 72 ? -4.341 -9.252 11.808 1.00 79.00 72 PRO A C 1
ATOM 609 O O . PRO A 1 72 ? -3.948 -9.670 12.899 1.00 79.00 72 PRO A O 1
ATOM 612 N N . PHE A 1 73 ? -3.495 -8.983 10.806 1.00 82.94 73 PHE A N 1
ATOM 613 C CA . PHE A 1 73 ? -2.038 -9.116 10.912 1.00 82.94 73 PHE A CA 1
ATOM 614 C C . PHE A 1 73 ? -1.393 -7.876 11.556 1.00 82.94 73 PHE A C 1
ATOM 616 O O . PHE A 1 73 ? -0.446 -7.976 12.335 1.00 82.94 73 PHE A O 1
ATOM 623 N N . LEU A 1 74 ? -1.948 -6.692 11.297 1.00 81.25 74 LEU A N 1
ATOM 624 C CA . LEU A 1 74 ? -1.447 -5.394 11.746 1.00 81.25 74 LEU A CA 1
ATOM 625 C C . LEU A 1 74 ? -2.149 -4.907 13.025 1.00 81.25 74 LEU A C 1
ATOM 627 O O . LEU A 1 74 ? -2.443 -3.717 13.157 1.00 81.25 74 LEU A O 1
ATOM 631 N N . LYS A 1 75 ? -2.346 -5.792 14.013 1.00 79.94 75 LYS A N 1
ATOM 632 C CA . LYS A 1 75 ? -3.030 -5.478 15.291 1.00 79.94 75 LYS A CA 1
ATOM 633 C C . LYS A 1 75 ? -2.485 -4.226 15.988 1.00 79.94 75 LYS A C 1
ATOM 635 O O . LYS A 1 75 ? -3.234 -3.449 16.576 1.00 79.94 75 LYS A O 1
ATOM 640 N N . ARG A 1 76 ? -1.170 -3.990 15.888 1.00 83.19 76 ARG A N 1
ATOM 641 C CA . ARG A 1 76 ? -0.528 -2.779 16.426 1.00 83.19 76 ARG A CA 1
ATOM 642 C C . ARG A 1 76 ? -0.995 -1.509 15.712 1.00 83.19 76 ARG A C 1
ATOM 644 O O . ARG A 1 76 ? -1.256 -0.516 16.380 1.00 83.19 76 ARG A O 1
ATOM 651 N N . ARG A 1 77 ? -1.107 -1.528 14.379 1.00 81.06 77 ARG A N 1
ATOM 652 C CA . ARG A 1 77 ? -1.608 -0.370 13.618 1.00 81.06 77 ARG A CA 1
ATOM 653 C C . ARG A 1 77 ? -3.099 -0.161 13.841 1.00 81.06 77 ARG A C 1
ATOM 655 O O . ARG A 1 77 ? -3.522 0.981 13.954 1.00 81.06 77 ARG A O 1
ATOM 662 N N . GLU A 1 78 ? -3.861 -1.242 13.983 1.00 84.62 78 GLU A N 1
ATOM 663 C CA . GLU A 1 78 ? -5.290 -1.172 14.300 1.00 84.62 78 GLU A CA 1
ATOM 664 C C . GLU A 1 78 ? -5.530 -0.502 15.657 1.00 84.62 78 GLU A C 1
ATOM 666 O O . GLU A 1 78 ? -6.330 0.423 15.750 1.00 84.62 78 GLU A O 1
ATOM 671 N N . SER A 1 79 ? -4.782 -0.895 16.694 1.00 83.94 79 SER A N 1
ATOM 672 C CA . SER A 1 79 ? -4.891 -0.275 18.020 1.00 83.94 79 SER A CA 1
ATOM 673 C C . SER A 1 79 ? -4.551 1.221 18.008 1.00 83.94 79 SER A C 1
ATOM 675 O O . SER A 1 79 ? -5.210 1.999 18.699 1.00 83.94 79 SER A O 1
ATOM 677 N N . ILE A 1 80 ? -3.556 1.634 17.214 1.00 86.50 80 ILE A N 1
ATOM 678 C CA . ILE A 1 80 ? -3.196 3.050 17.055 1.00 86.50 80 ILE A CA 1
ATOM 679 C C . ILE A 1 80 ? -4.311 3.807 16.328 1.00 86.50 80 ILE A C 1
ATOM 681 O O . ILE A 1 80 ? -4.738 4.854 16.804 1.00 86.50 80 ILE A O 1
ATOM 685 N N . ALA A 1 81 ? -4.815 3.269 15.214 1.00 85.56 81 ALA A N 1
ATOM 686 C CA . ALA A 1 81 ? -5.909 3.881 14.463 1.00 85.56 81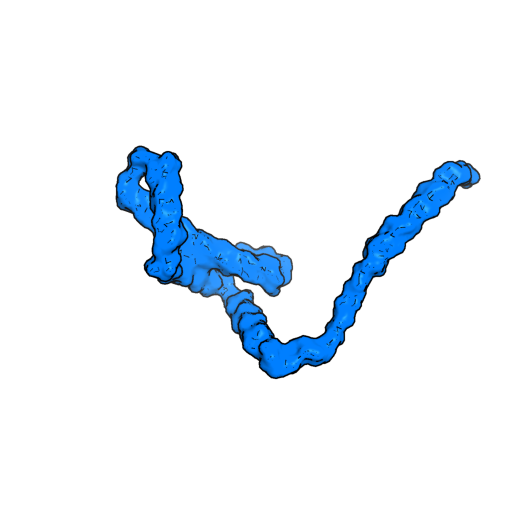 ALA A CA 1
ATOM 687 C C . ALA A 1 81 ? -7.174 4.025 15.321 1.00 85.56 81 ALA A C 1
ATOM 689 O O . ALA A 1 81 ? -7.794 5.085 15.311 1.00 85.56 81 ALA A O 1
ATOM 690 N N . ARG A 1 82 ? -7.508 3.008 16.127 1.00 85.69 82 ARG A N 1
ATOM 691 C CA . ARG A 1 82 ? -8.636 3.058 17.065 1.00 85.69 82 ARG A CA 1
ATOM 692 C C . ARG A 1 82 ? -8.473 4.174 18.093 1.00 85.69 82 ARG A C 1
ATOM 694 O O . ARG A 1 82 ? -9.376 4.991 18.220 1.00 85.69 82 ARG A O 1
ATOM 701 N N . LYS A 1 83 ? -7.316 4.262 18.760 1.00 87.38 83 LYS A N 1
ATOM 702 C CA . LYS A 1 83 ? -7.040 5.351 19.714 1.00 87.38 83 LYS A CA 1
ATOM 703 C C . LYS A 1 83 ? -7.108 6.725 19.052 1.00 87.38 83 LYS A C 1
ATOM 705 O O . LYS A 1 83 ? -7.701 7.638 19.611 1.00 87.38 83 LYS A O 1
ATOM 710 N N . ASN A 1 84 ? -6.540 6.870 17.855 1.00 88.50 84 ASN A N 1
ATOM 711 C CA . ASN A 1 84 ? -6.591 8.131 17.118 1.00 88.50 84 ASN A CA 1
ATOM 712 C C . ASN A 1 84 ? -8.036 8.525 16.782 1.00 88.50 84 ASN A C 1
ATOM 714 O O . ASN A 1 84 ? -8.400 9.682 16.948 1.00 88.50 84 ASN A O 1
ATOM 718 N N . LEU A 1 85 ? -8.878 7.577 16.364 1.00 87.19 85 LEU A N 1
ATOM 719 C CA . LEU A 1 85 ? -10.287 7.845 16.066 1.00 87.19 85 LEU A CA 1
ATOM 720 C C . LEU A 1 85 ? -11.121 8.099 17.327 1.00 87.19 85 LEU A C 1
ATOM 722 O O . LEU A 1 85 ? -12.001 8.947 17.296 1.00 87.19 85 LEU A O 1
ATOM 726 N N . GLU A 1 86 ? -10.845 7.430 18.445 1.00 86.88 86 GLU A N 1
ATOM 727 C CA . GLU A 1 86 ? -11.491 7.736 19.731 1.00 86.88 86 GLU A CA 1
ATOM 728 C C . GLU A 1 86 ? -11.176 9.162 20.199 1.00 86.88 86 GLU A C 1
ATOM 730 O O . GLU A 1 86 ? -12.070 9.861 20.671 1.00 86.88 86 GLU A O 1
ATOM 735 N N . LEU A 1 87 ? -9.926 9.603 20.022 1.00 86.00 87 LEU A N 1
ATOM 736 C CA . LEU A 1 87 ? -9.481 10.947 20.391 1.00 86.00 87 LEU A CA 1
ATOM 737 C C . LEU A 1 87 ? -10.002 12.026 19.430 1.00 86.00 87 LEU A C 1
ATOM 739 O O . LEU A 1 87 ? -10.443 13.079 19.880 1.00 86.00 87 LEU A O 1
ATOM 743 N N . CYS A 1 88 ? -9.953 11.783 18.118 1.00 86.12 88 CYS A N 1
ATOM 744 C CA . CYS A 1 88 ? -10.367 12.761 17.106 1.00 86.12 88 CYS A CA 1
ATOM 745 C C . CYS A 1 88 ? -11.888 12.803 16.889 1.00 86.12 88 CYS A C 1
ATOM 747 O O . CYS A 1 88 ? -12.416 13.839 16.492 1.00 86.12 88 CYS A O 1
ATOM 749 N N . PHE A 1 89 ? -12.593 11.697 17.142 1.00 84.00 89 PHE A N 1
ATOM 750 C CA . PHE A 1 89 ? -14.019 11.526 16.847 1.00 84.00 89 PHE A CA 1
ATOM 751 C C . PHE A 1 89 ? -14.796 10.936 18.043 1.00 84.00 89 PHE A C 1
ATOM 753 O O . PHE A 1 89 ? -15.449 9.888 17.922 1.00 84.00 89 PHE A O 1
ATOM 760 N N . PRO A 1 90 ? -14.784 11.612 19.210 1.00 80.25 90 PRO A N 1
ATOM 761 C CA . PRO A 1 90 ? -15.431 11.128 20.431 1.00 80.25 90 PRO A CA 1
ATOM 762 C C . PRO A 1 90 ? -16.962 11.016 20.308 1.00 80.25 90 PRO A C 1
ATOM 764 O O . PRO A 1 90 ? -17.559 10.172 20.970 1.00 80.25 90 PRO A O 1
ATOM 767 N N . GLN A 1 91 ? -17.583 11.792 19.414 1.00 85.00 91 GLN A N 1
ATOM 768 C CA . GLN A 1 91 ? -19.028 11.757 19.137 1.00 85.00 91 GLN A CA 1
ATOM 769 C C . GLN A 1 91 ? -19.503 10.585 18.257 1.00 85.00 91 GLN A C 1
ATOM 771 O O . GLN A 1 91 ? -20.699 10.313 18.223 1.00 85.00 91 GLN A O 1
ATOM 776 N N . HIS A 1 92 ? -18.610 9.888 17.548 1.00 81.81 92 HIS A N 1
ATOM 777 C CA . HIS A 1 92 ? -19.009 8.758 16.701 1.00 81.81 92 HIS A CA 1
ATOM 778 C C . HIS A 1 92 ? -19.217 7.474 17.508 1.00 81.81 92 HIS A C 1
ATOM 780 O O . HIS A 1 92 ? -18.477 7.188 18.454 1.00 81.81 92 HIS A O 1
ATOM 786 N N . SER A 1 93 ? -20.195 6.671 17.100 1.00 86.50 93 SER A N 1
ATOM 787 C CA . SER A 1 93 ? -20.468 5.361 17.696 1.00 86.50 93 SER A CA 1
ATOM 788 C C . SER A 1 93 ? -19.323 4.368 17.445 1.00 86.50 93 SER A C 1
ATOM 790 O O . SER A 1 93 ? -18.527 4.512 16.512 1.00 86.50 93 SER A O 1
ATOM 792 N N . ALA A 1 94 ? -19.240 3.319 18.269 1.00 84.06 94 ALA A N 1
ATOM 793 C CA . ALA A 1 94 ? -18.224 2.277 18.110 1.00 84.06 94 ALA A CA 1
ATOM 794 C C . ALA A 1 94 ? -18.292 1.595 16.726 1.00 84.06 94 ALA A C 1
ATOM 796 O O . ALA A 1 94 ? -17.254 1.301 16.138 1.00 84.06 94 ALA A O 1
ATOM 797 N N . GLU A 1 95 ? -19.491 1.411 16.167 1.00 85.69 95 GLU A N 1
ATOM 798 C CA . GLU A 1 95 ? -19.683 0.829 14.832 1.00 85.69 95 GLU A CA 1
ATOM 799 C C . GLU A 1 95 ? -19.174 1.728 13.700 1.00 85.69 95 GLU A C 1
ATOM 801 O O . GLU A 1 95 ? -18.558 1.238 12.750 1.00 85.69 95 GLU A O 1
ATOM 806 N N . GLU A 1 96 ? -19.384 3.042 13.788 1.00 87.69 96 GLU A N 1
ATOM 807 C CA . GLU A 1 96 ? -18.865 3.986 12.792 1.00 87.69 96 GLU A CA 1
ATOM 808 C C . GLU A 1 96 ? -17.338 4.048 12.820 1.00 87.69 96 GLU A C 1
ATOM 810 O O . GLU A 1 96 ? -16.696 4.053 11.766 1.00 87.69 96 GLU A O 1
ATOM 815 N N . ARG A 1 97 ? -16.744 4.023 14.020 1.00 85.62 97 ARG A N 1
ATOM 816 C CA . ARG A 1 97 ? -15.284 3.966 14.179 1.00 85.62 97 ARG A CA 1
ATOM 817 C C . ARG A 1 97 ? -14.713 2.690 13.571 1.00 85.62 97 ARG A C 1
ATOM 819 O O . ARG A 1 97 ? -13.724 2.754 12.849 1.00 85.62 97 ARG A O 1
ATOM 826 N N . GLU A 1 98 ? -15.348 1.542 13.792 1.00 86.75 98 GLU A N 1
ATOM 827 C 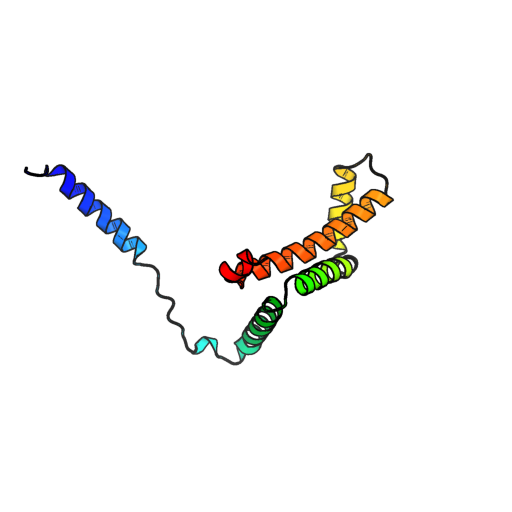CA . GLU A 1 98 ? -14.921 0.269 13.200 1.00 86.75 98 GLU A CA 1
ATOM 828 C C . GLU A 1 98 ? -15.016 0.267 11.665 1.00 86.75 98 GLU A C 1
ATOM 830 O O . GLU A 1 98 ? -14.109 -0.235 10.991 1.00 86.75 98 GLU A O 1
ATOM 835 N N . LYS A 1 99 ? -16.053 0.894 11.089 1.00 88.69 99 LYS A N 1
ATOM 836 C CA . LYS A 1 99 ? -16.140 1.103 9.633 1.00 88.69 99 LYS A CA 1
ATOM 837 C C . LYS A 1 99 ? -14.998 1.980 9.117 1.00 88.69 99 LYS A C 1
ATOM 839 O O . LYS A 1 99 ? -14.348 1.591 8.147 1.00 88.69 99 LYS A O 1
ATOM 844 N N . MET A 1 100 ? -14.699 3.095 9.786 1.00 88.12 100 MET A N 1
ATOM 845 C CA . MET A 1 100 ? -13.580 3.972 9.408 1.00 88.12 100 MET A CA 1
ATOM 846 C C . MET A 1 100 ? -12.227 3.267 9.506 1.00 88.12 100 MET A C 1
ATOM 848 O O . MET A 1 100 ? -11.384 3.442 8.630 1.00 88.12 100 MET A O 1
ATOM 852 N N . ILE A 1 101 ? -12.012 2.439 10.531 1.00 87.62 101 ILE A N 1
ATOM 853 C CA . ILE A 1 101 ? -10.792 1.628 10.648 1.00 87.62 101 ILE A CA 1
ATOM 854 C C . ILE A 1 101 ? -10.689 0.679 9.450 1.00 87.62 101 ILE A C 1
ATOM 856 O O . ILE A 1 101 ? -9.643 0.616 8.803 1.00 87.62 101 ILE A O 1
ATOM 860 N N . ALA A 1 102 ? -11.768 -0.036 9.119 1.00 87.12 102 ALA A N 1
ATOM 861 C CA . ALA A 1 102 ? -11.781 -0.954 7.984 1.00 87.12 102 ALA A CA 1
ATOM 862 C C . ALA A 1 102 ? -11.505 -0.242 6.647 1.00 87.12 102 ALA A C 1
ATOM 864 O O . ALA A 1 102 ? -10.756 -0.767 5.820 1.00 87.12 102 ALA A O 1
ATOM 865 N N . GLU A 1 103 ? -12.063 0.952 6.438 1.00 88.75 103 GLU A N 1
ATOM 866 C CA . GLU A 1 103 ? -11.756 1.771 5.262 1.00 88.75 103 GLU A CA 1
ATOM 867 C C . GLU A 1 103 ? -10.317 2.275 5.258 1.00 88.75 103 GLU A C 1
ATOM 869 O O . GLU A 1 103 ? -9.651 2.166 4.232 1.00 88.75 103 GLU A O 1
ATOM 874 N N . ASN A 1 104 ? -9.794 2.725 6.400 1.00 89.12 104 ASN A N 1
ATOM 875 C CA . ASN A 1 104 ? -8.406 3.160 6.514 1.00 89.12 104 ASN A CA 1
ATOM 876 C C . ASN A 1 104 ? -7.446 2.056 6.055 1.00 89.12 104 ASN A C 1
ATOM 878 O O . ASN A 1 104 ? -6.555 2.317 5.252 1.00 89.12 104 ASN A O 1
ATOM 882 N N . PHE A 1 105 ? -7.677 0.810 6.478 1.00 87.94 105 PHE A N 1
ATOM 883 C CA . PHE A 1 105 ? -6.875 -0.336 6.046 1.00 87.94 105 PHE A CA 1
ATOM 884 C C . PHE A 1 105 ? -6.989 -0.632 4.546 1.00 87.94 105 PHE A C 1
ATOM 886 O O . PHE A 1 105 ? -5.979 -0.959 3.918 1.00 87.94 105 PHE A O 1
ATOM 893 N N . ARG A 1 106 ? -8.180 -0.491 3.948 1.00 89.00 106 ARG A N 1
ATOM 894 C CA . ARG A 1 106 ? -8.348 -0.613 2.487 1.00 89.00 106 ARG A CA 1
ATOM 895 C C . ARG A 1 106 ? -7.560 0.469 1.753 1.00 89.00 106 ARG A C 1
ATOM 897 O O . ARG A 1 106 ? -6.829 0.141 0.821 1.00 89.00 106 ARG A O 1
ATOM 904 N N . SER A 1 107 ? -7.650 1.716 2.210 1.00 89.12 107 SER A N 1
ATOM 905 C CA . SER A 1 107 ? -6.894 2.843 1.654 1.00 89.12 107 SER A CA 1
ATOM 906 C C . SER A 1 107 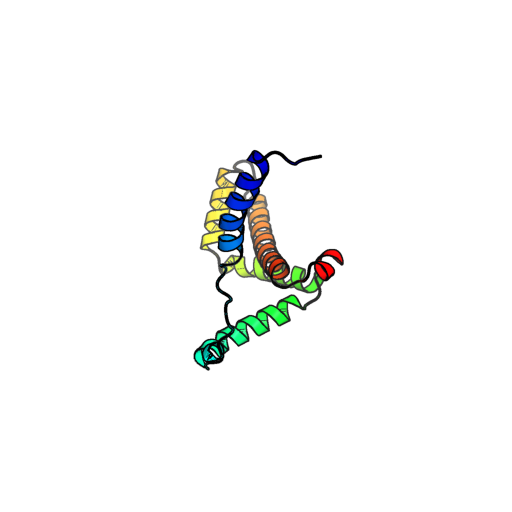? -5.388 2.657 1.818 1.00 89.12 107 SER A C 1
ATOM 908 O O . SER A 1 107 ? -4.626 2.984 0.918 1.00 89.12 107 SER A O 1
ATOM 910 N N . LEU A 1 108 ? -4.944 2.058 2.924 1.00 89.38 108 LEU A N 1
ATOM 911 C CA . LEU A 1 108 ? -3.533 1.754 3.169 1.00 89.38 108 LEU A CA 1
ATOM 912 C C . LEU A 1 108 ? -3.000 0.709 2.178 1.00 89.38 108 LEU A C 1
ATOM 914 O O . LEU A 1 108 ? -1.890 0.846 1.667 1.00 89.38 108 LEU A O 1
ATOM 918 N N . GLY A 1 109 ? -3.807 -0.310 1.871 1.00 88.88 109 GLY A N 1
ATOM 919 C CA . GLY A 1 109 ? -3.503 -1.276 0.815 1.00 88.88 109 GLY A CA 1
ATOM 920 C C . GLY A 1 109 ? -3.462 -0.632 -0.572 1.00 88.88 109 GLY A C 1
ATOM 921 O O . GLY A 1 109 ? -2.538 -0.894 -1.337 1.00 88.88 109 GLY A O 1
ATOM 922 N N . MET A 1 110 ? -4.407 0.261 -0.872 1.00 89.75 110 MET A N 1
ATOM 923 C CA . MET A 1 1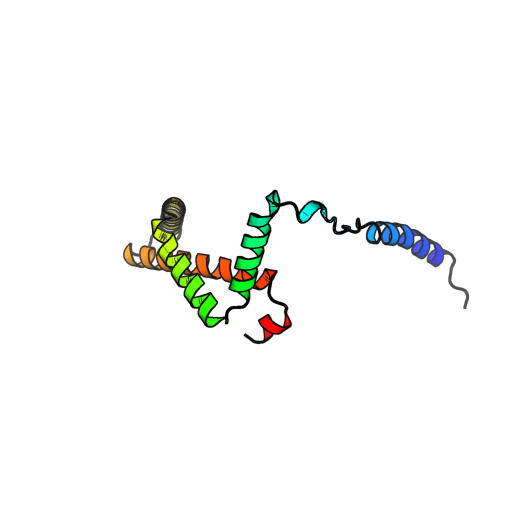10 ? -4.424 1.024 -2.126 1.00 89.75 110 MET A CA 1
ATOM 924 C C . MET A 1 110 ? -3.210 1.940 -2.286 1.00 89.75 110 MET A C 1
ATOM 926 O O . MET A 1 110 ? -2.571 1.913 -3.333 1.00 89.75 110 MET A O 1
ATOM 930 N N . ALA A 1 111 ? -2.818 2.659 -1.235 1.00 89.00 111 ALA A N 1
ATOM 931 C CA . ALA A 1 111 ? -1.657 3.545 -1.255 1.00 89.00 111 ALA A CA 1
ATOM 932 C C . ALA A 1 111 ? -0.348 2.797 -1.570 1.00 89.00 111 ALA A C 1
ATOM 934 O O . ALA A 1 111 ? 0.528 3.325 -2.257 1.00 89.00 111 ALA A O 1
ATOM 935 N N . LEU A 1 112 ? -0.205 1.547 -1.107 1.00 86.88 112 LEU A N 1
ATOM 936 C CA . LEU A 1 112 ? 0.942 0.701 -1.460 1.00 86.88 112 LEU A CA 1
ATOM 937 C C . LEU A 1 112 ? 0.964 0.370 -2.955 1.00 86.88 112 LEU A C 1
ATOM 939 O O . LEU A 1 112 ? 2.019 0.440 -3.587 1.00 86.88 112 LEU A O 1
ATOM 943 N N . VAL A 1 113 ? -0.196 0.038 -3.522 1.00 87.00 113 VAL A N 1
ATOM 944 C CA . VAL A 1 113 ? -0.338 -0.233 -4.957 1.00 87.00 113 VAL A CA 1
ATOM 945 C C . VAL A 1 113 ? -0.033 1.025 -5.772 1.00 87.00 113 VAL A C 1
ATOM 947 O O . VAL A 1 113 ? 0.747 0.955 -6.718 1.00 87.00 113 VAL A O 1
ATOM 950 N N . GLU A 1 114 ? -0.576 2.179 -5.383 1.00 86.38 114 GLU A N 1
ATOM 951 C CA . GLU A 1 114 ? -0.318 3.477 -6.028 1.00 86.38 114 GLU A CA 1
ATOM 952 C C . GLU A 1 114 ? 1.156 3.862 -5.988 1.00 86.38 114 GLU A C 1
ATOM 954 O O . GLU A 1 114 ? 1.713 4.273 -7.005 1.00 86.38 114 GLU A O 1
ATOM 959 N N . THR A 1 115 ? 1.818 3.648 -4.852 1.00 86.75 115 THR A N 1
ATOM 960 C CA . THR A 1 115 ? 3.264 3.875 -4.729 1.00 86.75 115 THR A CA 1
ATOM 961 C C . THR A 1 115 ? 4.047 2.975 -5.690 1.00 86.75 115 THR A C 1
ATOM 963 O O . THR A 1 115 ? 4.977 3.433 -6.352 1.00 86.75 115 THR A O 1
ATOM 966 N N . GLY A 1 116 ? 3.647 1.705 -5.822 1.00 84.12 116 GLY A N 1
ATOM 967 C CA . GLY A 1 116 ? 4.230 0.787 -6.802 1.00 84.12 116 GLY A CA 1
ATOM 968 C C . GLY A 1 116 ? 4.004 1.240 -8.247 1.00 84.12 116 GLY A C 1
ATOM 969 O O . GLY A 1 116 ? 4.933 1.222 -9.054 1.00 84.12 116 GLY A O 1
ATOM 970 N N . MET A 1 117 ? 2.798 1.709 -8.571 1.00 84.00 117 MET A N 1
ATOM 971 C CA . MET A 1 117 ? 2.492 2.271 -9.889 1.00 84.00 117 MET A CA 1
ATOM 972 C C . MET A 1 117 ? 3.359 3.501 -10.181 1.00 84.00 117 MET A C 1
ATOM 974 O O . MET A 1 117 ? 3.975 3.556 -11.240 1.00 84.00 117 MET A O 1
ATOM 978 N N . ALA A 1 118 ? 3.495 4.430 -9.233 1.00 84.06 118 ALA A N 1
ATOM 979 C CA . ALA A 1 118 ? 4.307 5.637 -9.393 1.00 84.06 118 ALA A CA 1
ATOM 980 C C . ALA A 1 118 ? 5.798 5.345 -9.640 1.00 84.06 118 ALA A C 1
ATOM 982 O O . ALA A 1 118 ? 6.479 6.124 -10.301 1.00 84.06 118 ALA A O 1
ATOM 983 N N . TRP A 1 119 ? 6.316 4.230 -9.123 1.00 80.88 119 TRP A N 1
ATOM 984 C CA . TRP A 1 119 ? 7.712 3.835 -9.328 1.00 80.88 119 TRP A CA 1
ATOM 985 C C . TRP A 1 119 ? 7.975 3.124 -10.654 1.00 80.88 119 TRP A C 1
ATOM 987 O O . TRP A 1 119 ? 9.048 3.294 -11.230 1.00 80.88 119 TRP A O 1
ATOM 997 N N . PHE A 1 120 ? 7.037 2.300 -11.123 1.00 80.69 120 PHE A N 1
ATOM 998 C CA . PHE A 1 120 ? 7.287 1.389 -12.245 1.00 80.69 120 PHE A CA 1
ATOM 999 C C . PHE A 1 120 ? 6.497 1.719 -13.519 1.00 80.69 120 PHE A C 1
ATOM 1001 O O . PHE A 1 120 ? 6.883 1.248 -14.593 1.00 80.69 120 PHE A O 1
ATOM 1008 N N . TRP A 1 121 ? 5.400 2.484 -13.455 1.00 81.38 121 TRP A N 1
ATOM 1009 C CA . TRP A 1 121 ? 4.671 2.878 -14.663 1.00 81.38 121 TRP A CA 1
ATOM 1010 C C . TRP A 1 121 ? 5.285 4.107 -15.333 1.00 81.38 121 TRP A C 1
ATOM 1012 O O . TRP A 1 121 ? 5.539 5.108 -14.671 1.00 81.38 121 TRP A O 1
ATOM 1022 N N . PRO A 1 122 ? 5.444 4.080 -16.669 1.00 79.31 122 PRO A N 1
ATOM 1023 C CA . PRO A 1 122 ? 5.722 5.291 -17.420 1.00 79.31 122 PRO A CA 1
ATOM 1024 C C . PRO A 1 122 ? 4.486 6.199 -17.425 1.00 79.31 122 PRO A C 1
ATOM 1026 O O . PRO A 1 122 ? 3.352 5.713 -17.524 1.00 79.31 122 PRO A O 1
ATOM 1029 N N . ASP A 1 123 ? 4.695 7.517 -17.432 1.00 81.12 123 ASP A N 1
ATOM 1030 C CA . ASP A 1 123 ? 3.618 8.517 -17.410 1.00 81.12 123 ASP A CA 1
ATOM 1031 C C . ASP A 1 123 ? 2.558 8.298 -18.503 1.00 81.12 123 ASP A C 1
ATOM 1033 O O . ASP A 1 123 ? 1.384 8.609 -18.320 1.00 81.12 123 ASP A O 1
ATOM 1037 N N . SER A 1 124 ? 2.949 7.744 -19.656 1.00 80.19 124 SER A N 1
ATOM 1038 C CA . SER A 1 124 ? 2.034 7.428 -20.760 1.00 80.19 124 SER A CA 1
ATOM 1039 C C . SER A 1 124 ? 0.963 6.406 -20.387 1.00 80.19 124 SER A C 1
ATOM 1041 O O . SER A 1 124 ? -0.160 6.498 -20.883 1.00 80.19 124 SER A O 1
ATOM 1043 N N . ARG A 1 125 ? 1.292 5.443 -19.521 1.00 78.75 125 ARG A N 1
ATOM 1044 C CA . ARG A 1 125 ? 0.341 4.445 -19.031 1.00 78.75 125 ARG A CA 1
ATOM 1045 C C . ARG A 1 125 ? -0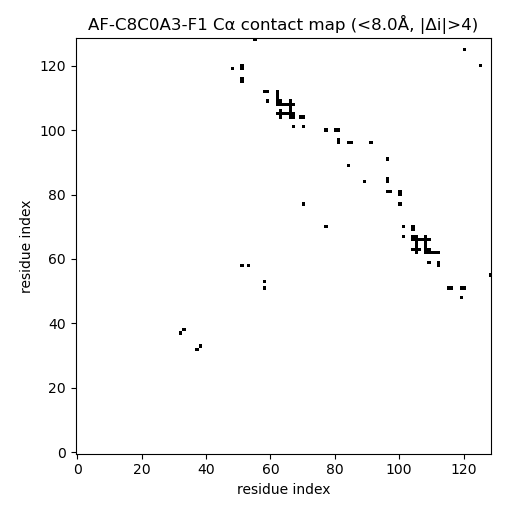.504 5.001 -17.891 1.00 78.75 125 ARG A C 1
ATOM 1047 O O . ARG A 1 125 ? -1.693 4.712 -17.875 1.00 78.75 125 ARG A O 1
ATOM 1054 N N . VAL A 1 126 ? 0.079 5.818 -17.009 1.00 77.94 126 VAL A N 1
ATOM 1055 C CA . VAL A 1 126 ? -0.663 6.508 -15.939 1.00 77.94 126 VAL A CA 1
ATOM 1056 C C . VAL A 1 126 ? -1.758 7.385 -16.540 1.00 77.94 126 VAL A C 1
ATOM 1058 O O . VAL A 1 126 ? -2.902 7.243 -16.159 1.00 77.94 126 VAL A O 1
ATOM 1061 N N . ARG A 1 127 ? -1.451 8.197 -17.562 1.00 77.75 127 ARG A N 1
ATOM 1062 C CA . ARG A 1 127 ? -2.432 9.083 -18.225 1.00 77.75 127 ARG A CA 1
ATOM 1063 C C . ARG A 1 127 ? -3.584 8.369 -18.939 1.00 77.75 127 ARG A C 1
ATOM 1065 O O . ARG A 1 127 ? -4.523 9.029 -19.373 1.00 77.75 127 ARG A O 1
ATOM 1072 N N . LYS A 1 128 ? -3.476 7.057 -19.166 1.00 76.75 128 LYS A N 1
ATOM 1073 C CA . LYS A 1 128 ? -4.520 6.268 -19.835 1.00 76.75 128 LYS A CA 1
ATOM 1074 C C . LYS A 1 128 ? -5.660 5.892 -18.878 1.00 76.75 128 LYS A C 1
ATOM 1076 O O . LYS A 1 128 ? -6.719 5.489 -19.357 1.00 76.75 128 LYS A O 1
ATOM 1081 N N . TRP A 1 129 ? -5.427 5.991 -17.573 1.00 63.81 129 TRP A N 1
ATOM 1082 C CA . TRP A 1 129 ? -6.350 5.626 -16.503 1.00 63.81 129 TRP A CA 1
ATOM 1083 C C . TRP A 1 129 ? -6.630 6.838 -15.620 1.00 63.81 129 TRP A C 1
ATOM 1085 O O . TRP A 1 129 ? -7.754 6.885 -15.082 1.00 63.81 129 TRP A O 1
#

Solvent-accessible surface area (backbone atoms only — not comparable to full-atom values): 7550 Å² total; per-residue (Å²): 138,83,81,63,77,74,58,60,57,55,59,58,60,5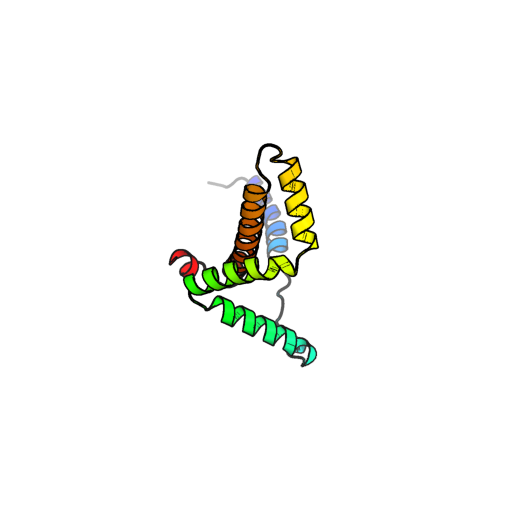0,49,64,54,53,52,59,71,65,62,62,82,78,83,71,88,59,79,75,71,72,42,79,88,40,47,65,55,51,48,51,50,50,51,51,51,57,58,64,69,50,58,67,72,58,48,51,52,49,15,34,48,50,13,51,64,39,47,84,74,38,52,72,58,51,55,50,53,50,53,52,43,51,71,76,41,68,90,57,52,74,68,59,52,52,50,51,52,51,48,50,32,20,51,53,21,36,52,54,46,50,53,50,42,70,73,72,52,56,67,76,62,56,75,74,109

Secondary structure (DSSP, 8-state):
----THHHHHHHHHHHHHHHHH--------GGGGSGGGHHHHHHHHHHHHHHTS-HHHHHHHHHHHHHHHTTT-HHHHHHHHHHHHHH-TTS-HHHHHHHHHHHHHHHHHHHHHHHHHHHS-HHHHTT-

Mean predicted aligned error: 13.51 Å

InterPro domains:
  IPR004960 Bacterial lipid A biosynthesis acyltransferase [PF03279] (27-129)
  IPR004960 Bacterial lipid A biosynthesis acyltransferase [PTHR30606] (41-129)

Foldseek 3Di:
DDDDPVVVVVVVVVVVVVVVVVPDPPPDDDPVCVPPVCVVVVVVVVVLLVLLPDDPVVLLVQLLVVLLVCCVVPVVVLVVQLVVCCVVPVPDDPVVSVVVSSVVSSVVSSVVSVVSNVVRPDVVVVVVD